Protein AF-A0A1V1ZC52-F1 (afdb_monomer_lite)

pLDDT: mean 88.07, std 11.04, range [37.31, 96.5]

Sequence (95 aa):
MNIPYNLLRSKDLTSTQKLILGLILNEPEVIMTFGGGYLKTCGEIGTEIGLPRVKVRKELDELVDKGYVVTEYGTAWRKTNLTDKIYNLNLGMKE

Structure (mmCIF, N/CA/C/O backbone):
data_AF-A0A1V1ZC52-F1
#
_entry.id   AF-A0A1V1ZC52-F1
#
loop_
_atom_site.group_PDB
_atom_site.id
_atom_site.type_symbol
_atom_site.label_atom_id
_atom_site.label_alt_id
_atom_site.label_comp_id
_atom_site.label_asym_id
_atom_site.label_entity_id
_atom_site.label_seq_id
_atom_site.pdbx_PDB_ins_code
_atom_site.Cartn_x
_atom_site.Cartn_y
_atom_site.Cartn_z
_atom_site.occupancy
_atom_site.B_iso_or_equiv
_atom_site.auth_seq_id
_atom_site.auth_comp_id
_atom_site.auth_asym_id
_atom_site.auth_atom_id
_atom_site.pdbx_PDB_model_num
ATOM 1 N N . MET A 1 1 ? 3.581 12.469 -7.390 1.00 76.88 1 MET A N 1
ATOM 2 C CA . MET A 1 1 ? 2.456 11.576 -7.046 1.00 76.88 1 MET A CA 1
ATOM 3 C C . MET A 1 1 ? 1.159 12.356 -7.164 1.00 76.88 1 MET A C 1
ATOM 5 O O . MET A 1 1 ? 1.071 13.424 -6.570 1.00 76.88 1 MET A O 1
ATOM 9 N N . ASN A 1 2 ? 0.188 11.855 -7.927 1.00 82.38 2 ASN A N 1
ATOM 10 C CA . ASN A 1 2 ? -1.132 12.465 -8.088 1.00 82.38 2 ASN A CA 1
ATOM 11 C C . ASN A 1 2 ? -2.215 11.551 -7.490 1.00 82.38 2 ASN A C 1
ATOM 13 O O . ASN A 1 2 ? -2.380 10.422 -7.936 1.00 82.38 2 ASN A O 1
ATOM 17 N N . ILE A 1 3 ? -2.941 12.008 -6.469 1.00 84.50 3 ILE A N 1
ATOM 18 C CA . ILE A 1 3 ? -3.978 11.199 -5.812 1.00 84.50 3 ILE A CA 1
ATOM 19 C C . ILE A 1 3 ? -5.339 11.577 -6.405 1.00 84.50 3 ILE A C 1
ATOM 21 O O . ILE A 1 3 ? -5.711 12.750 -6.319 1.00 84.50 3 ILE A O 1
ATOM 25 N N . PRO A 1 4 ? -6.119 10.624 -6.947 1.00 86.06 4 PRO A N 1
ATOM 26 C CA . PRO A 1 4 ? -7.435 10.935 -7.485 1.00 86.06 4 PRO A CA 1
ATOM 27 C C . PRO A 1 4 ? -8.357 11.605 -6.464 1.00 86.06 4 PRO A C 1
ATOM 29 O O . PRO A 1 4 ? -8.411 11.227 -5.291 1.00 86.06 4 PRO A O 1
ATOM 32 N N . TYR A 1 5 ? -9.146 12.577 -6.921 1.00 86.44 5 TYR A N 1
ATOM 33 C CA . TYR A 1 5 ? -10.040 13.345 -6.053 1.00 86.44 5 TYR A CA 1
ATOM 34 C C . TYR A 1 5 ? -11.067 12.467 -5.316 1.00 86.44 5 TYR A C 1
ATOM 36 O O . TYR A 1 5 ? -11.333 12.671 -4.130 1.00 86.44 5 TYR A O 1
ATOM 44 N N . ASN A 1 6 ? -11.595 11.437 -5.984 1.00 86.69 6 ASN A N 1
ATOM 45 C CA . ASN A 1 6 ? -12.544 10.496 -5.381 1.00 86.69 6 ASN A CA 1
ATOM 46 C C . ASN A 1 6 ? -11.908 9.693 -4.236 1.00 86.69 6 ASN A C 1
ATOM 48 O O . ASN A 1 6 ? -12.531 9.491 -3.192 1.00 86.69 6 ASN A O 1
ATOM 52 N N . LEU A 1 7 ? -10.629 9.329 -4.379 1.00 88.69 7 LEU A N 1
ATOM 53 C CA . LEU A 1 7 ? -9.859 8.684 -3.319 1.00 88.69 7 LEU A CA 1
ATOM 54 C C . LEU A 1 7 ? -9.655 9.631 -2.125 1.00 88.69 7 LEU A C 1
ATOM 56 O O . LEU A 1 7 ? -9.827 9.220 -0.976 1.00 88.69 7 LEU A O 1
ATOM 60 N N . LEU A 1 8 ? -9.380 10.917 -2.375 1.00 88.31 8 LEU A N 1
ATOM 61 C CA . LEU A 1 8 ? -9.246 11.928 -1.317 1.00 88.31 8 LEU A CA 1
ATOM 62 C C . LEU A 1 8 ? -10.536 12.113 -0.504 1.00 88.31 8 LEU A C 1
ATOM 64 O O . LEU A 1 8 ? -10.467 12.258 0.720 1.00 88.31 8 LEU A O 1
ATOM 68 N N . ARG A 1 9 ? -11.708 12.061 -1.149 1.00 89.50 9 ARG A N 1
ATOM 69 C CA . ARG A 1 9 ? -13.015 12.215 -0.483 1.00 89.50 9 ARG A CA 1
ATOM 70 C C . ARG A 1 9 ? -13.501 10.979 0.264 1.00 89.50 9 ARG A C 1
ATOM 72 O O . ARG A 1 9 ? -14.421 11.113 1.072 1.00 89.50 9 ARG A O 1
ATOM 79 N N . SER A 1 10 ? -12.927 9.804 0.008 1.00 87.50 10 SER A N 1
ATOM 80 C CA . SER A 1 10 ? -13.357 8.573 0.672 1.00 87.50 10 SER A CA 1
ATOM 81 C C . SER A 1 10 ? -13.289 8.726 2.195 1.00 87.50 10 SER A C 1
ATOM 83 O O . SER A 1 10 ? -12.240 9.066 2.744 1.00 87.50 10 SER A O 1
ATOM 85 N N . LYS A 1 11 ? -14.416 8.505 2.879 1.00 87.50 11 LYS A N 1
ATOM 86 C CA . LYS A 1 11 ? -14.497 8.553 4.350 1.00 87.50 11 LYS A CA 1
ATOM 87 C C . LYS A 1 11 ? -14.060 7.242 5.003 1.00 87.50 11 LYS A C 1
ATOM 89 O O . LYS A 1 11 ? -13.701 7.249 6.172 1.00 87.50 11 LYS A O 1
ATOM 94 N N . ASP A 1 12 ? -14.079 6.153 4.241 1.00 88.69 12 ASP A N 1
ATOM 95 C CA . ASP A 1 12 ? -13.717 4.811 4.706 1.00 88.69 12 ASP A CA 1
ATOM 96 C C . ASP A 1 12 ? -12.195 4.624 4.842 1.00 88.69 12 ASP A C 1
ATOM 98 O O . ASP A 1 12 ? -11.718 3.734 5.544 1.00 88.69 12 ASP A O 1
ATOM 102 N N . LEU A 1 13 ? -11.411 5.488 4.190 1.00 93.06 13 LEU A N 1
ATOM 103 C CA . LEU A 1 13 ? -9.958 5.374 4.105 1.00 93.06 13 LEU A CA 1
ATOM 104 C C . LEU A 1 13 ? -9.246 6.423 4.960 1.00 93.06 13 LEU A C 1
ATOM 106 O O . LEU A 1 13 ? -9.572 7.614 4.918 1.00 93.06 13 LEU A O 1
ATOM 110 N N . THR A 1 14 ? -8.208 5.990 5.675 1.00 94.12 14 THR A N 1
ATOM 111 C CA . THR A 1 14 ? -7.304 6.894 6.396 1.00 94.12 14 THR A CA 1
ATOM 112 C C . THR A 1 14 ? -6.474 7.730 5.415 1.00 94.12 14 THR A C 1
ATOM 114 O O . THR A 1 14 ? -6.313 7.385 4.240 1.00 94.12 14 THR A O 1
ATOM 117 N N . SER A 1 15 ? -5.884 8.830 5.890 1.00 92.44 15 SER A N 1
ATOM 118 C CA . SER A 1 15 ? -4.941 9.614 5.079 1.00 92.44 15 SER A CA 1
ATOM 119 C C . SER A 1 15 ? -3.754 8.769 4.603 1.00 92.44 15 SER A C 1
ATOM 121 O O . SER A 1 15 ? -3.327 8.909 3.461 1.00 92.44 15 SER A O 1
ATOM 123 N N . THR A 1 16 ? -3.260 7.849 5.437 1.00 93.81 16 THR A N 1
ATOM 124 C CA . THR A 1 16 ? -2.159 6.946 5.073 1.00 93.81 16 THR A CA 1
ATOM 125 C C . THR A 1 16 ? -2.573 5.970 3.975 1.00 93.81 16 THR A C 1
ATOM 127 O O . THR A 1 16 ? -1.854 5.811 2.994 1.00 93.81 16 THR A O 1
ATOM 130 N N . GLN A 1 17 ? -3.753 5.360 4.099 1.00 94.62 17 GLN A N 1
ATOM 131 C CA . GLN A 1 17 ? -4.303 4.445 3.097 1.00 94.62 17 GLN A CA 1
ATOM 132 C C . GLN A 1 17 ? -4.460 5.126 1.737 1.00 94.62 17 GLN A C 1
ATOM 134 O O . GLN A 1 17 ? -4.106 4.553 0.710 1.00 94.62 17 GLN A O 1
ATOM 139 N N . LYS A 1 18 ? -4.915 6.384 1.727 1.00 93.50 18 LYS A N 1
ATOM 140 C CA . LYS A 1 18 ? -5.019 7.193 0.505 1.00 93.50 18 LYS A CA 1
ATOM 141 C C . LYS A 1 18 ? -3.658 7.465 -0.133 1.00 93.50 18 LYS A C 1
ATOM 143 O O . LYS A 1 18 ? -3.555 7.416 -1.353 1.00 93.50 18 LYS A O 1
ATOM 148 N N . LEU A 1 19 ? -2.623 7.726 0.668 1.00 93.31 19 LEU A N 1
ATOM 149 C CA . LEU A 1 19 ? -1.257 7.911 0.163 1.00 93.31 19 LEU A CA 1
ATOM 150 C C . LEU A 1 19 ? -0.707 6.617 -0.450 1.00 93.31 19 LEU A C 1
ATOM 152 O O . LEU A 1 19 ? -0.169 6.655 -1.551 1.00 93.31 19 LEU A O 1
ATOM 156 N N . ILE A 1 20 ? -0.896 5.478 0.224 1.00 94.00 20 ILE A N 1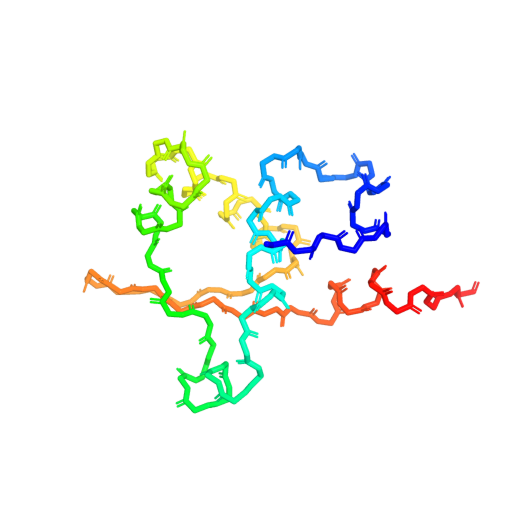
ATOM 157 C CA . ILE A 1 20 ? -0.463 4.159 -0.265 1.00 94.00 20 ILE A CA 1
ATOM 158 C C . ILE A 1 20 ? -1.164 3.812 -1.583 1.00 94.00 20 ILE A C 1
ATOM 160 O O . ILE A 1 20 ? -0.503 3.486 -2.565 1.00 94.00 20 ILE A O 1
ATOM 164 N N . LEU A 1 21 ? -2.494 3.921 -1.633 1.00 93.62 21 LEU A N 1
ATOM 165 C CA . LEU A 1 21 ? -3.261 3.668 -2.856 1.00 93.62 21 LEU A CA 1
ATOM 166 C C . LEU A 1 21 ? -2.884 4.647 -3.968 1.00 93.62 21 LEU A C 1
ATOM 168 O O . LEU A 1 21 ? -2.774 4.246 -5.121 1.00 93.62 21 LEU A O 1
ATOM 172 N N . GLY A 1 22 ? -2.643 5.912 -3.616 1.00 92.12 22 GLY A N 1
ATOM 173 C CA . GLY A 1 22 ? -2.119 6.918 -4.528 1.00 92.12 22 GLY A CA 1
ATOM 174 C C . GLY A 1 22 ? -0.805 6.471 -5.161 1.00 92.12 22 GLY A C 1
ATOM 175 O O . GLY A 1 22 ? -0.705 6.479 -6.380 1.00 92.12 22 GLY A O 1
ATOM 176 N N . LEU A 1 23 ? 0.173 6.020 -4.373 1.00 92.31 23 LEU A N 1
ATOM 177 C CA . LEU A 1 23 ? 1.435 5.507 -4.911 1.00 92.31 23 LEU A CA 1
ATOM 178 C C . LEU A 1 23 ? 1.227 4.356 -5.895 1.00 92.31 23 LEU A C 1
ATOM 180 O O . LEU A 1 23 ? 1.756 4.414 -6.999 1.00 92.31 23 LEU A O 1
ATOM 184 N N . ILE A 1 24 ? 0.425 3.358 -5.519 1.00 91.94 24 ILE A N 1
ATOM 185 C CA . ILE A 1 24 ? 0.171 2.183 -6.363 1.00 91.94 24 ILE A CA 1
ATOM 186 C C . ILE A 1 24 ? -0.509 2.596 -7.678 1.00 91.94 24 ILE A C 1
ATOM 188 O O . ILE A 1 24 ? -0.116 2.142 -8.744 1.00 91.94 24 ILE A O 1
ATOM 192 N N . LEU A 1 25 ? -1.487 3.507 -7.620 1.00 90.62 25 LEU A N 1
ATOM 193 C CA . LEU A 1 25 ? -2.194 4.031 -8.796 1.00 90.62 25 LEU A CA 1
ATOM 194 C C . LEU A 1 25 ? -1.312 4.879 -9.724 1.00 90.62 25 LEU A C 1
ATOM 196 O O . LEU A 1 25 ? -1.663 5.065 -10.884 1.00 90.62 25 LEU A O 1
ATOM 200 N N . ASN A 1 26 ? -0.212 5.441 -9.218 1.00 89.38 26 ASN A N 1
ATOM 201 C CA . ASN A 1 26 ? 0.736 6.208 -10.028 1.00 89.38 26 ASN A CA 1
ATOM 202 C C . ASN A 1 26 ? 1.822 5.326 -10.654 1.00 89.38 26 ASN A C 1
ATOM 204 O O . ASN A 1 26 ? 2.626 5.841 -11.433 1.00 89.38 26 ASN A O 1
ATOM 208 N N . GLU A 1 27 ? 1.876 4.039 -10.310 1.00 90.50 27 GLU A N 1
ATOM 209 C CA . GLU A 1 27 ? 2.823 3.123 -10.927 1.00 90.50 27 GLU A CA 1
ATOM 210 C C . GLU A 1 27 ? 2.457 2.947 -12.412 1.00 90.50 27 GLU A C 1
ATOM 212 O O . GLU A 1 27 ? 1.288 2.705 -12.731 1.00 90.50 27 GLU A O 1
ATOM 217 N N . PRO A 1 28 ? 3.419 3.083 -13.342 1.00 87.38 28 PRO A N 1
ATOM 218 C CA . PRO A 1 28 ? 3.153 2.907 -14.761 1.00 87.38 28 PRO A CA 1
ATOM 219 C C . PRO A 1 28 ? 2.489 1.558 -15.055 1.00 87.38 28 PRO A C 1
ATOM 221 O O . PRO A 1 28 ? 2.973 0.511 -14.626 1.00 87.38 28 PRO A O 1
ATOM 224 N N . GLU A 1 29 ? 1.422 1.571 -15.855 1.00 84.06 29 GLU A N 1
ATOM 225 C CA . GLU A 1 29 ? 0.660 0.364 -16.209 1.00 84.06 29 GLU A CA 1
ATOM 226 C C . GLU A 1 29 ? 1.540 -0.712 -16.859 1.00 84.06 29 GLU A C 1
ATOM 228 O O . GLU A 1 29 ? 1.373 -1.904 -16.606 1.00 84.06 29 GLU A O 1
ATOM 233 N N . VAL A 1 30 ? 2.544 -0.290 -17.633 1.00 84.00 30 VAL A N 1
ATOM 234 C CA . VAL A 1 30 ? 3.569 -1.176 -18.199 1.00 84.00 30 VAL A CA 1
ATOM 235 C C . VAL A 1 30 ? 4.300 -1.927 -17.081 1.00 84.00 30 VAL A C 1
ATOM 237 O O . VAL A 1 30 ? 4.400 -3.149 -17.124 1.00 84.00 30 VAL A O 1
ATOM 240 N N . ILE A 1 31 ? 4.757 -1.230 -16.040 1.00 83.75 31 ILE A N 1
ATOM 241 C CA . ILE A 1 31 ? 5.464 -1.854 -14.913 1.00 83.75 31 ILE A CA 1
ATOM 242 C C . ILE A 1 31 ? 4.528 -2.797 -14.152 1.00 83.75 31 ILE A C 1
ATOM 244 O O . ILE A 1 31 ? 4.913 -3.928 -13.862 1.00 83.75 31 ILE A O 1
ATOM 248 N N . MET A 1 32 ? 3.286 -2.375 -13.904 1.00 86.12 32 MET A N 1
ATOM 249 C CA . MET A 1 32 ? 2.271 -3.210 -13.255 1.00 86.12 32 MET A CA 1
ATOM 250 C C . MET A 1 32 ? 1.990 -4.491 -14.053 1.00 86.12 32 MET A C 1
ATOM 252 O O . MET A 1 32 ? 1.929 -5.575 -13.479 1.00 86.12 32 MET A O 1
ATOM 256 N N . THR A 1 33 ? 1.881 -4.394 -15.378 1.00 83.06 33 THR A N 1
ATOM 257 C CA . THR A 1 33 ? 1.566 -5.531 -16.255 1.00 83.06 33 THR A CA 1
ATOM 258 C C . THR A 1 33 ? 2.736 -6.508 -16.351 1.00 83.06 33 THR A C 1
ATOM 260 O O . THR A 1 33 ? 2.556 -7.705 -16.138 1.00 83.06 33 THR A O 1
ATOM 263 N N . PHE A 1 34 ? 3.953 -6.017 -16.612 1.00 83.94 34 PHE A N 1
ATOM 264 C CA . PHE A 1 34 ? 5.139 -6.873 -16.747 1.00 83.94 34 PHE A CA 1
ATOM 265 C C . PHE A 1 34 ? 5.624 -7.437 -15.403 1.00 83.94 34 PHE A C 1
ATOM 267 O O . PHE A 1 34 ? 6.118 -8.561 -15.351 1.00 83.94 34 PHE A O 1
ATOM 274 N N . GLY A 1 35 ? 5.463 -6.690 -14.309 1.00 79.62 35 GLY A N 1
ATOM 275 C CA . GLY A 1 35 ? 5.780 -7.145 -12.952 1.00 79.62 35 GLY A CA 1
ATOM 276 C C . GLY A 1 35 ? 4.698 -8.031 -12.323 1.00 79.62 35 GLY A C 1
ATOM 277 O O . GLY A 1 35 ? 4.931 -8.659 -11.285 1.00 79.62 35 GLY A O 1
ATOM 278 N N . GLY A 1 36 ? 3.510 -8.095 -12.932 1.00 83.38 36 GLY A N 1
ATOM 279 C CA . GLY A 1 36 ? 2.326 -8.744 -12.367 1.00 83.38 36 GLY A CA 1
ATOM 280 C C . GLY A 1 36 ? 1.779 -8.040 -11.118 1.00 83.38 36 GLY A C 1
ATOM 281 O O . GLY A 1 36 ? 1.132 -8.687 -10.295 1.00 83.38 36 GLY A O 1
ATOM 282 N N . GLY A 1 37 ? 2.098 -6.758 -10.939 1.00 89.19 37 GLY A N 1
ATOM 283 C CA . GLY A 1 37 ? 1.625 -5.895 -9.863 1.00 89.19 37 GLY A CA 1
ATOM 284 C C . GLY A 1 37 ? 2.673 -4.908 -9.366 1.00 89.19 37 GLY A C 1
ATOM 285 O O . GLY A 1 37 ? 3.766 -4.785 -9.914 1.00 89.19 37 GLY A O 1
ATOM 286 N N . TYR A 1 38 ? 2.337 -4.214 -8.284 1.00 92.81 38 TYR A N 1
ATOM 287 C CA . TYR A 1 38 ? 3.206 -3.250 -7.622 1.00 92.81 38 TYR A CA 1
ATOM 288 C C . TYR A 1 38 ? 4.222 -3.979 -6.742 1.00 92.81 38 TYR A C 1
ATOM 290 O O . TYR A 1 38 ? 3.844 -4.621 -5.757 1.00 92.81 38 TYR A O 1
ATOM 298 N N . LEU A 1 39 ? 5.503 -3.897 -7.105 1.00 91.06 39 LEU A N 1
ATOM 299 C CA . LEU A 1 39 ? 6.567 -4.750 -6.554 1.00 91.06 39 LEU A CA 1
ATOM 300 C C . LEU A 1 39 ? 7.344 -4.147 -5.375 1.00 91.06 39 LEU A C 1
ATOM 302 O O . LEU A 1 39 ? 8.320 -4.745 -4.923 1.00 91.06 39 LEU A O 1
ATOM 306 N N . LYS A 1 40 ? 6.938 -2.983 -4.855 1.00 92.56 40 LYS A N 1
ATOM 307 C CA . LYS A 1 40 ? 7.643 -2.368 -3.723 1.00 92.56 40 LYS A CA 1
ATOM 308 C C . LYS A 1 40 ? 7.229 -2.999 -2.397 1.00 92.56 40 LYS A C 1
ATOM 310 O O . LYS A 1 40 ? 6.051 -3.214 -2.100 1.00 92.56 40 LYS A O 1
ATOM 315 N N . THR A 1 41 ? 8.216 -3.247 -1.551 1.00 93.88 41 THR A N 1
ATOM 316 C CA . THR A 1 41 ? 8.037 -3.702 -0.174 1.00 93.88 41 THR A CA 1
ATOM 317 C C . THR A 1 41 ? 7.465 -2.595 0.714 1.00 93.88 41 THR A C 1
ATOM 319 O O . THR A 1 41 ? 7.584 -1.403 0.439 1.00 93.88 41 THR A O 1
ATOM 322 N N . CYS A 1 42 ? 6.914 -2.963 1.876 1.00 93.12 42 CYS A N 1
ATOM 323 C CA . CYS A 1 42 ? 6.457 -1.977 2.866 1.00 93.12 42 CYS A CA 1
ATOM 324 C C . CYS A 1 42 ? 7.578 -1.046 3.369 1.00 93.12 42 CYS A C 1
ATOM 326 O O . CYS A 1 42 ? 7.282 0.025 3.892 1.00 93.12 42 CYS A O 1
ATOM 328 N N . GLY A 1 43 ? 8.846 -1.467 3.266 1.00 93.69 43 GLY A N 1
ATOM 329 C CA . GLY A 1 43 ? 9.992 -0.619 3.592 1.00 93.69 43 GLY A CA 1
ATOM 330 C C . GLY A 1 43 ? 10.194 0.470 2.543 1.00 93.69 43 GLY A C 1
ATOM 331 O O . GLY A 1 43 ? 10.270 1.637 2.901 1.00 93.69 43 GLY A O 1
ATOM 332 N N . GLU A 1 44 ? 10.193 0.096 1.264 1.00 94.56 44 GLU A N 1
ATOM 333 C CA . GLU A 1 44 ? 10.326 1.030 0.137 1.00 94.56 44 GLU A CA 1
ATOM 334 C C . GLU A 1 44 ? 9.155 2.015 0.073 1.00 94.56 44 GLU A C 1
ATOM 336 O O . GLU A 1 44 ? 9.376 3.222 0.014 1.00 94.56 44 GLU A O 1
ATOM 341 N N . ILE A 1 45 ? 7.917 1.524 0.217 1.00 94.25 45 ILE A N 1
ATOM 342 C CA . ILE A 1 45 ? 6.725 2.382 0.322 1.00 94.25 45 ILE A CA 1
ATOM 343 C C . ILE A 1 45 ? 6.882 3.366 1.488 1.00 94.25 45 ILE A C 1
ATOM 345 O O . ILE A 1 45 ? 6.597 4.551 1.345 1.00 94.25 45 ILE A O 1
ATOM 349 N N . GLY A 1 46 ? 7.347 2.881 2.645 1.00 94.75 46 GLY A N 1
ATOM 350 C CA . GLY A 1 46 ? 7.581 3.705 3.829 1.00 94.75 46 GLY A CA 1
ATOM 351 C C . GLY A 1 46 ? 8.608 4.807 3.598 1.00 94.75 46 GLY A C 1
ATOM 352 O O . GLY A 1 46 ? 8.366 5.942 4.000 1.00 94.75 46 GLY A O 1
ATOM 353 N N . THR A 1 47 ? 9.703 4.504 2.902 1.00 95.12 47 THR A N 1
ATOM 354 C CA . THR A 1 47 ? 10.709 5.494 2.494 1.00 95.12 47 THR A CA 1
ATOM 355 C C . THR A 1 47 ? 10.104 6.577 1.599 1.00 95.12 47 THR A C 1
ATOM 357 O O . THR A 1 47 ? 10.390 7.753 1.799 1.00 95.12 47 THR A O 1
ATOM 360 N N . GLU A 1 48 ? 9.223 6.210 0.664 1.00 93.12 48 GLU A N 1
ATOM 361 C CA . GLU A 1 48 ? 8.590 7.163 -0.261 1.00 93.12 48 GLU A CA 1
ATOM 362 C C . GLU A 1 48 ? 7.576 8.096 0.409 1.00 93.12 48 GLU A C 1
ATOM 364 O O . GLU A 1 48 ? 7.486 9.264 0.035 1.00 93.12 48 GLU A O 1
ATOM 369 N N . ILE A 1 49 ? 6.827 7.614 1.407 1.00 91.88 49 ILE A N 1
ATOM 370 C CA . ILE A 1 49 ? 5.809 8.419 2.113 1.00 91.88 49 ILE A CA 1
ATOM 371 C C . ILE A 1 49 ? 6.258 8.923 3.489 1.00 91.88 49 ILE A C 1
ATOM 373 O O . ILE A 1 49 ? 5.460 9.517 4.213 1.00 91.88 49 ILE A O 1
ATOM 377 N N . GLY A 1 50 ? 7.514 8.678 3.869 1.00 93.75 50 GLY A N 1
ATOM 378 C CA . GLY A 1 50 ? 8.082 9.104 5.149 1.00 93.75 50 GLY A CA 1
ATOM 379 C C . GLY A 1 50 ? 7.460 8.417 6.371 1.00 93.75 50 GLY A C 1
ATOM 380 O O . GLY A 1 50 ? 7.313 9.044 7.419 1.00 93.75 50 GLY A O 1
ATOM 381 N N . LEU A 1 51 ? 7.066 7.144 6.255 1.00 94.56 51 LEU A N 1
ATOM 382 C CA . LEU A 1 51 ? 6.439 6.382 7.338 1.00 94.56 51 LEU A CA 1
ATOM 383 C C . LEU A 1 51 ? 7.229 5.122 7.721 1.00 94.56 51 LEU A C 1
ATOM 385 O O . LEU A 1 51 ? 7.816 4.464 6.862 1.00 94.56 51 LEU A O 1
ATOM 389 N N . PRO A 1 52 ? 7.185 4.703 9.002 1.00 95.81 52 PRO A N 1
ATOM 390 C CA . PRO A 1 52 ? 7.796 3.448 9.420 1.00 95.81 52 PRO A CA 1
ATOM 391 C C . PRO A 1 52 ? 7.180 2.245 8.697 1.00 95.81 52 PRO A C 1
ATOM 393 O O . PRO A 1 52 ? 5.954 2.121 8.626 1.00 95.81 52 PRO A O 1
ATOM 396 N N . ARG A 1 53 ? 8.022 1.290 8.276 1.00 94.31 53 ARG A N 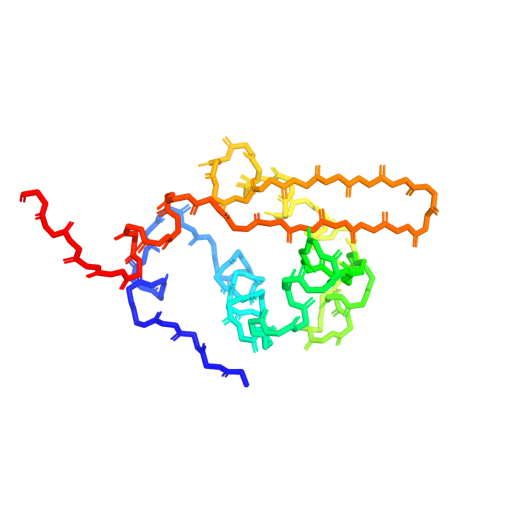1
ATOM 397 C CA . ARG A 1 53 ? 7.610 0.023 7.636 1.00 94.31 53 ARG A CA 1
ATOM 398 C C . ARG A 1 53 ? 6.449 -0.670 8.356 1.00 94.31 53 ARG A C 1
ATOM 400 O O . ARG A 1 53 ? 5.554 -1.199 7.707 1.00 94.31 53 ARG A O 1
ATOM 407 N N . VAL A 1 54 ? 6.471 -0.692 9.692 1.00 95.00 54 VAL A N 1
ATOM 408 C CA . VAL A 1 54 ? 5.438 -1.349 10.517 1.00 95.00 54 VAL A CA 1
ATOM 409 C C . VAL A 1 54 ? 4.076 -0.677 10.342 1.00 95.00 54 VAL A C 1
ATOM 411 O O . VAL A 1 54 ? 3.067 -1.366 10.219 1.00 95.00 54 VAL A O 1
ATOM 414 N N . LYS A 1 55 ? 4.050 0.659 10.271 1.00 95.44 55 LYS A N 1
ATOM 415 C CA . LYS A 1 55 ? 2.820 1.419 10.041 1.00 95.44 55 LYS A CA 1
ATOM 416 C C . LYS A 1 55 ? 2.290 1.180 8.631 1.00 95.44 55 LYS A C 1
ATOM 418 O O . LYS A 1 55 ? 1.108 0.903 8.482 1.00 95.44 55 LYS A O 1
ATOM 423 N N . VAL A 1 56 ? 3.163 1.209 7.622 1.00 95.50 56 VAL A N 1
ATOM 424 C CA . VAL A 1 56 ? 2.778 0.892 6.237 1.00 95.50 56 VAL A CA 1
ATOM 425 C C . VAL A 1 56 ? 2.195 -0.509 6.143 1.00 95.50 56 VAL A C 1
ATOM 427 O O . VAL A 1 56 ? 1.135 -0.677 5.558 1.00 95.50 56 VAL A O 1
ATOM 430 N N . ARG A 1 57 ? 2.850 -1.504 6.754 1.00 95.12 57 ARG A N 1
ATOM 431 C CA . ARG A 1 57 ? 2.352 -2.881 6.778 1.00 95.12 57 ARG A CA 1
ATOM 432 C C . ARG A 1 57 ? 0.938 -2.949 7.349 1.00 95.12 57 ARG A C 1
ATOM 434 O O . ARG A 1 57 ? 0.074 -3.505 6.692 1.00 95.12 57 ARG A O 1
ATOM 441 N N . LYS A 1 58 ? 0.708 -2.345 8.519 1.00 96.38 58 LYS A N 1
ATOM 442 C CA . LYS A 1 58 ? -0.614 -2.328 9.157 1.00 96.38 58 LYS A CA 1
ATOM 443 C C . LYS A 1 58 ? -1.683 -1.737 8.233 1.00 96.38 58 LYS A C 1
ATOM 445 O O . LYS A 1 58 ? -2.707 -2.363 8.006 1.00 96.38 58 LYS A O 1
ATOM 450 N N . GLU A 1 59 ? -1.435 -0.552 7.683 1.00 96.44 59 GLU A N 1
ATOM 451 C CA . GLU A 1 59 ? -2.415 0.142 6.837 1.00 96.44 59 GLU A CA 1
ATOM 452 C C . GLU A 1 59 ? -2.681 -0.612 5.528 1.00 96.44 59 GLU A C 1
ATOM 454 O O . GLU A 1 59 ? -3.788 -0.553 5.001 1.00 96.44 59 GLU A O 1
ATOM 459 N N . LEU A 1 60 ? -1.674 -1.314 5.005 1.00 94.94 60 LEU A N 1
ATOM 460 C CA . LEU A 1 60 ? -1.779 -2.089 3.774 1.00 94.94 60 LEU A CA 1
ATOM 461 C C . LEU A 1 60 ? -2.499 -3.423 4.002 1.00 94.94 60 LEU A C 1
ATOM 463 O O . LEU A 1 60 ? -3.299 -3.818 3.164 1.00 94.94 60 LEU A O 1
ATOM 467 N N . ASP A 1 61 ? -2.289 -4.067 5.150 1.00 95.00 61 ASP A N 1
ATOM 468 C CA . ASP A 1 61 ? -3.050 -5.252 5.552 1.00 95.00 61 ASP A CA 1
ATOM 469 C C . ASP A 1 61 ? -4.534 -4.875 5.795 1.00 95.00 61 ASP A C 1
ATOM 471 O O . ASP A 1 61 ? -5.428 -5.543 5.286 1.00 95.00 61 ASP A O 1
ATOM 475 N N . GLU A 1 62 ? -4.823 -3.714 6.399 1.00 96.50 62 GLU A N 1
ATOM 476 C CA . GLU A 1 62 ? -6.201 -3.190 6.492 1.00 96.50 62 GLU A CA 1
AT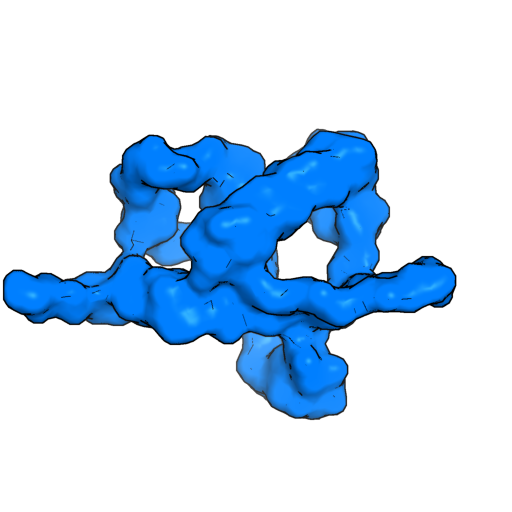OM 477 C C . GLU A 1 62 ? -6.832 -2.890 5.115 1.00 96.50 62 GLU A C 1
ATOM 479 O O . GLU A 1 62 ? -8.043 -3.025 4.939 1.00 96.50 62 GLU A O 1
ATOM 484 N N . LEU A 1 63 ? -6.044 -2.469 4.117 1.00 96.06 63 LEU A N 1
ATOM 485 C CA . LEU A 1 63 ? -6.537 -2.280 2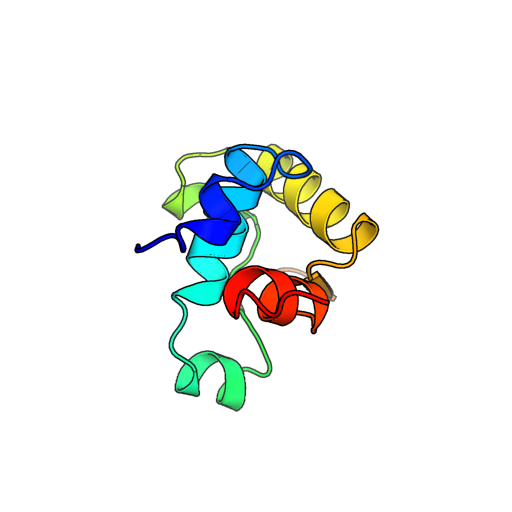.745 1.00 96.06 63 LEU A CA 1
ATOM 486 C C . LEU A 1 63 ? -6.889 -3.605 2.064 1.00 96.06 63 LEU A C 1
ATOM 488 O O . LEU A 1 63 ? -7.812 -3.625 1.244 1.00 96.06 63 LEU A O 1
ATOM 492 N N . VAL A 1 64 ? -6.168 -4.680 2.399 1.00 95.50 64 VAL A N 1
ATOM 493 C CA . VAL A 1 64 ? -6.499 -6.044 1.968 1.00 95.50 64 VAL A CA 1
ATOM 494 C C . VAL A 1 64 ? -7.815 -6.479 2.602 1.00 95.50 64 VAL A C 1
ATOM 496 O O . VAL A 1 64 ? -8.718 -6.892 1.879 1.00 95.50 64 VAL A O 1
ATOM 499 N N . ASP A 1 65 ? -7.976 -6.287 3.913 1.00 95.06 65 ASP A N 1
ATOM 500 C CA . ASP A 1 65 ? -9.209 -6.641 4.631 1.00 95.06 65 ASP A CA 1
ATOM 501 C C . ASP A 1 65 ? -10.426 -5.867 4.104 1.00 95.06 65 ASP A C 1
ATOM 503 O O . ASP A 1 65 ? -11.521 -6.409 3.953 1.00 95.06 65 ASP A O 1
ATOM 507 N N . LYS A 1 66 ? -10.234 -4.592 3.752 1.00 93.00 66 LYS A N 1
ATOM 508 C CA . LYS A 1 66 ? -11.262 -3.761 3.108 1.00 93.00 66 LYS A CA 1
ATOM 509 C C . LYS A 1 66 ? -11.477 -4.098 1.628 1.00 93.00 66 LYS A C 1
ATOM 511 O O . LYS A 1 66 ? -12.362 -3.505 1.006 1.00 93.00 66 LYS A O 1
ATOM 516 N N . GLY A 1 67 ? -10.684 -4.990 1.039 1.00 94.19 67 GLY A N 1
ATOM 517 C CA . GLY A 1 67 ? -10.808 -5.438 -0.348 1.00 94.19 67 GLY A CA 1
ATOM 518 C C . GLY A 1 67 ? -10.437 -4.390 -1.398 1.00 94.19 67 GLY A C 1
ATOM 519 O O . GLY A 1 67 ? -10.926 -4.474 -2.521 1.00 94.19 67 GLY A O 1
ATOM 520 N N . TYR A 1 68 ? -9.626 -3.383 -1.058 1.00 93.75 68 TYR A N 1
ATOM 521 C CA . TYR A 1 68 ? -9.132 -2.385 -2.023 1.00 93.75 68 TYR A CA 1
ATOM 522 C C . TYR A 1 68 ? -7.896 -2.862 -2.790 1.00 93.75 68 TYR A C 1
ATOM 524 O O . TYR A 1 68 ? -7.637 -2.399 -3.902 1.00 93.75 68 TYR A O 1
ATOM 532 N N . VAL A 1 69 ? -7.126 -3.764 -2.183 1.00 94.56 69 VAL A N 1
ATOM 533 C CA . VAL A 1 69 ? -5.931 -4.360 -2.778 1.00 94.56 69 VAL A CA 1
ATOM 534 C C . VAL A 1 69 ? -5.882 -5.847 -2.463 1.00 94.56 69 VAL A C 1
ATOM 536 O O . VAL A 1 69 ? -6.467 -6.306 -1.485 1.00 94.56 69 VAL A O 1
ATOM 539 N N . VAL A 1 70 ? -5.138 -6.592 -3.266 1.00 94.62 70 VAL A N 1
ATOM 540 C CA . VAL A 1 70 ? -4.716 -7.958 -2.951 1.00 94.62 70 VAL A CA 1
ATOM 541 C C . VAL A 1 70 ? -3.202 -8.004 -2.941 1.00 94.62 70 VAL A C 1
ATOM 543 O O . VAL A 1 70 ? -2.547 -7.304 -3.716 1.00 94.62 70 VAL A O 1
ATOM 546 N N . THR A 1 71 ? -2.629 -8.798 -2.042 1.00 93.31 71 THR A N 1
ATOM 547 C CA . THR A 1 71 ? -1.175 -8.861 -1.908 1.00 93.31 71 THR A CA 1
ATOM 548 C C . THR A 1 71 ? -0.676 -10.278 -1.786 1.00 93.31 71 THR A C 1
ATOM 550 O O . THR A 1 71 ? -1.178 -11.035 -0.962 1.00 93.31 71 THR A O 1
ATOM 553 N N . GLU A 1 72 ? 0.390 -10.569 -2.515 1.00 91.94 72 GLU A N 1
ATOM 554 C CA . GLU A 1 72 ? 1.226 -11.747 -2.328 1.00 91.94 72 GLU A CA 1
ATOM 555 C C . GLU A 1 72 ? 2.567 -11.293 -1.757 1.00 91.94 72 GLU A C 1
ATOM 557 O O . GLU A 1 72 ? 3.091 -10.238 -2.123 1.00 91.94 72 GLU A O 1
ATOM 562 N N . TYR A 1 73 ? 3.136 -12.057 -0.837 1.00 88.56 73 TYR A N 1
ATOM 563 C CA . TYR A 1 73 ? 4.436 -11.732 -0.267 1.00 88.56 73 TYR A CA 1
ATOM 564 C C . TYR A 1 73 ? 5.209 -12.993 0.092 1.00 88.56 73 TYR A C 1
ATOM 566 O O . TYR A 1 73 ? 4.636 -14.021 0.447 1.00 88.56 73 TYR A O 1
ATOM 574 N N . GLY A 1 74 ? 6.531 -12.878 0.046 1.00 86.12 74 GLY A N 1
ATOM 575 C CA . GLY A 1 74 ? 7.456 -13.896 0.520 1.00 86.12 74 GLY A CA 1
ATOM 576 C C . GLY A 1 74 ? 8.614 -13.259 1.274 1.00 86.12 74 GLY A C 1
ATOM 577 O O . GLY A 1 74 ? 8.543 -12.110 1.720 1.00 86.12 74 GLY A O 1
ATOM 578 N N . THR A 1 75 ? 9.706 -13.999 1.436 1.00 83.50 75 THR A N 1
ATOM 579 C CA . THR A 1 75 ? 10.899 -13.467 2.096 1.00 83.50 75 THR A CA 1
ATOM 580 C C . THR A 1 75 ? 11.481 -12.328 1.257 1.00 83.50 75 THR A C 1
ATOM 582 O O . THR A 1 75 ? 11.998 -12.559 0.171 1.00 83.50 75 THR A O 1
ATOM 585 N N . ALA A 1 76 ? 11.388 -11.100 1.775 1.00 82.19 76 ALA A N 1
ATOM 586 C CA . ALA A 1 76 ? 11.919 -9.863 1.187 1.00 82.19 76 ALA A CA 1
ATOM 587 C C . ALA A 1 76 ? 11.252 -9.340 -0.103 1.00 82.19 76 ALA A C 1
ATOM 589 O O . ALA A 1 76 ? 11.757 -8.385 -0.684 1.00 82.19 76 ALA A O 1
ATOM 590 N N . TRP A 1 77 ? 10.095 -9.866 -0.513 1.00 87.62 77 TRP A N 1
ATOM 591 C CA . TRP A 1 77 ? 9.332 -9.315 -1.640 1.00 87.62 77 TRP A CA 1
ATOM 592 C C . TRP A 1 77 ? 7.844 -9.200 -1.310 1.00 87.62 77 TRP A C 1
ATOM 594 O O . TRP A 1 77 ? 7.301 -9.976 -0.519 1.00 87.62 77 TRP A O 1
ATOM 604 N N . ARG A 1 78 ? 7.182 -8.214 -1.919 1.00 90.88 78 ARG A N 1
ATOM 605 C CA . ARG A 1 78 ? 5.727 -8.048 -1.888 1.00 90.88 78 ARG A CA 1
ATOM 606 C C . ARG A 1 78 ? 5.260 -7.630 -3.273 1.00 90.88 78 ARG A C 1
ATOM 608 O O . ARG A 1 78 ? 5.880 -6.784 -3.902 1.00 90.88 78 ARG A O 1
ATOM 615 N N . LYS A 1 79 ? 4.159 -8.218 -3.712 1.00 92.25 79 LYS A N 1
ATOM 616 C CA . LYS A 1 79 ? 3.437 -7.882 -4.931 1.00 92.25 79 LYS A CA 1
ATOM 617 C C . LYS A 1 79 ? 2.037 -7.452 -4.529 1.00 92.25 79 LYS A C 1
ATOM 619 O O . LYS A 1 79 ? 1.344 -8.193 -3.838 1.00 92.25 79 LYS A O 1
ATOM 624 N N . THR A 1 80 ? 1.642 -6.248 -4.919 1.00 93.56 80 THR A N 1
ATOM 625 C CA . THR A 1 80 ? 0.344 -5.665 -4.564 1.00 93.56 80 THR A CA 1
ATOM 626 C C . THR A 1 80 ? -0.425 -5.313 -5.827 1.00 93.56 80 THR A C 1
ATOM 628 O O . THR A 1 80 ? 0.081 -4.585 -6.672 1.00 93.56 80 THR A O 1
ATOM 631 N N . ASN A 1 81 ? -1.650 -5.810 -5.951 1.00 92.50 81 ASN A N 1
ATOM 632 C CA . ASN A 1 81 ? -2.544 -5.496 -7.058 1.00 92.50 81 ASN A CA 1
ATOM 633 C C . ASN A 1 81 ? -3.774 -4.743 -6.563 1.00 92.50 81 ASN A C 1
ATOM 635 O O . ASN A 1 81 ? -4.225 -4.916 -5.430 1.00 92.50 81 ASN A O 1
ATOM 639 N N . LEU A 1 82 ? -4.298 -3.892 -7.435 1.00 91.69 82 LEU A N 1
ATOM 640 C CA . LEU A 1 82 ? -5.523 -3.139 -7.222 1.00 91.69 82 LEU A CA 1
ATOM 641 C C . LEU A 1 82 ? -6.734 -4.015 -7.560 1.00 91.69 82 LEU A C 1
ATOM 643 O O . LEU A 1 82 ? -6.690 -4.777 -8.521 1.00 91.69 82 LEU A O 1
ATOM 647 N N . THR A 1 83 ? -7.807 -3.915 -6.777 1.00 92.12 83 THR A N 1
ATOM 648 C CA . THR A 1 83 ? -9.069 -4.624 -7.052 1.00 92.12 83 THR A CA 1
ATOM 649 C C . THR A 1 83 ? -10.057 -3.737 -7.804 1.00 92.12 83 THR A C 1
ATOM 651 O O . THR A 1 83 ? -9.952 -2.509 -7.783 1.00 92.12 83 THR A O 1
ATOM 654 N N . ASP A 1 84 ? -11.108 -4.329 -8.373 1.00 87.94 84 ASP A N 1
ATOM 655 C CA . ASP A 1 84 ? -12.206 -3.581 -9.007 1.00 87.94 84 ASP A CA 1
ATOM 656 C C . ASP A 1 84 ? -12.833 -2.539 -8.072 1.00 87.94 84 ASP A C 1
ATOM 658 O O . ASP A 1 84 ? -13.290 -1.488 -8.516 1.00 87.94 84 ASP A O 1
ATOM 662 N N . LYS A 1 85 ? -12.780 -2.764 -6.751 1.00 89.56 85 LYS A N 1
ATOM 663 C CA . LYS A 1 85 ? -13.275 -1.812 -5.750 1.00 89.56 85 LYS A CA 1
ATOM 664 C C . LYS A 1 85 ? -12.592 -0.447 -5.861 1.00 89.56 85 LYS A C 1
ATOM 666 O O . LYS A 1 85 ? -13.265 0.578 -5.735 1.00 89.56 85 LYS A O 1
ATOM 671 N N . ILE A 1 86 ? -11.275 -0.404 -6.091 1.00 86.44 86 ILE A N 1
ATOM 672 C CA . ILE A 1 86 ? -10.564 0.871 -6.246 1.00 86.44 86 ILE A CA 1
ATOM 673 C C . ILE A 1 86 ? -10.868 1.523 -7.599 1.00 86.44 86 ILE A C 1
ATOM 675 O O . ILE A 1 86 ? -10.992 2.745 -7.665 1.00 86.44 86 ILE A O 1
ATOM 679 N N . TYR A 1 87 ? -11.058 0.727 -8.655 1.00 82.25 87 TYR A N 1
ATOM 680 C CA . TYR A 1 87 ? -11.400 1.230 -9.983 1.00 82.25 87 TYR A CA 1
ATOM 681 C C . TYR A 1 87 ? -12.808 1.820 -9.997 1.00 82.25 87 TYR A C 1
ATOM 683 O O . TYR A 1 87 ? -12.984 2.929 -10.488 1.00 82.25 87 TYR A O 1
ATOM 691 N N . ASN A 1 88 ? -13.773 1.172 -9.344 1.00 83.38 88 ASN A N 1
ATOM 692 C CA . ASN A 1 88 ? -15.130 1.690 -9.167 1.00 83.38 88 ASN A CA 1
ATOM 693 C C . ASN A 1 88 ? -15.136 3.006 -8.377 1.00 83.38 88 ASN A C 1
ATOM 695 O O . ASN A 1 88 ? -15.809 3.964 -8.759 1.00 83.38 88 ASN A O 1
ATOM 699 N N . LEU A 1 89 ? -14.325 3.091 -7.314 1.00 81.69 89 LEU A N 1
ATOM 700 C CA . LEU A 1 89 ? -14.156 4.330 -6.552 1.00 81.69 89 LEU A CA 1
ATOM 701 C C . LEU A 1 89 ? -13.537 5.448 -7.411 1.00 81.69 89 LEU A C 1
ATOM 703 O O . LEU A 1 89 ? -13.906 6.613 -7.273 1.00 81.69 89 LEU A O 1
ATOM 707 N N . ASN A 1 90 ? -12.589 5.110 -8.286 1.00 70.62 90 ASN A N 1
ATOM 708 C CA . ASN A 1 90 ? -11.871 6.083 -9.103 1.00 70.62 90 ASN A CA 1
ATOM 709 C C . ASN A 1 90 ? -12.685 6.556 -10.321 1.00 70.62 90 ASN A C 1
ATOM 711 O O . ASN A 1 90 ? -12.726 7.754 -10.592 1.00 70.62 90 ASN A O 1
ATOM 715 N N . LEU A 1 91 ? -13.386 5.644 -11.001 1.00 59.75 91 LEU A N 1
ATOM 716 C CA . LEU A 1 91 ? -14.175 5.907 -12.210 1.00 59.75 91 LEU A CA 1
ATOM 717 C C . LEU A 1 91 ? -15.486 6.655 -11.937 1.00 59.75 91 LEU A C 1
ATOM 719 O O . LEU A 1 91 ? -16.148 7.078 -12.880 1.00 59.75 91 LEU A O 1
ATOM 723 N N . GLY A 1 92 ? -15.859 6.859 -10.668 1.00 56.06 92 GLY A N 1
ATOM 724 C CA . GLY A 1 92 ? -17.037 7.649 -10.310 1.00 56.06 92 GLY A CA 1
ATOM 725 C C . GLY A 1 92 ? -18.328 7.106 -10.922 1.00 56.06 92 GLY A C 1
ATOM 726 O O . GLY A 1 92 ? -19.238 7.885 -11.210 1.00 56.06 92 GLY A O 1
ATOM 727 N N . MET A 1 93 ? -18.407 5.791 -11.145 1.00 43.34 93 MET A N 1
ATOM 728 C CA . MET A 1 93 ? -19.636 5.158 -11.597 1.00 43.34 93 MET A CA 1
ATOM 729 C C . MET A 1 93 ? -20.640 5.207 -10.448 1.00 43.34 93 MET A C 1
ATOM 731 O O . MET 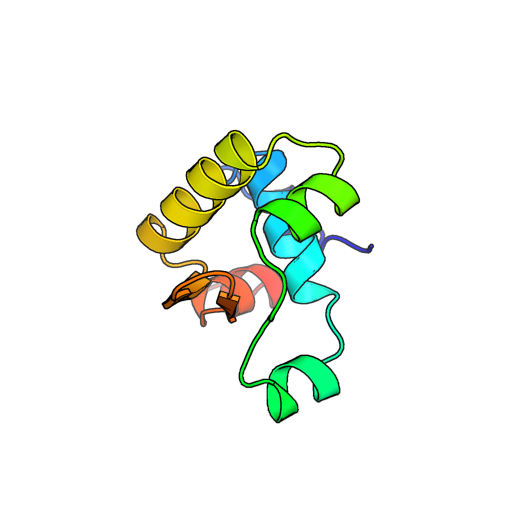A 1 93 ? -20.566 4.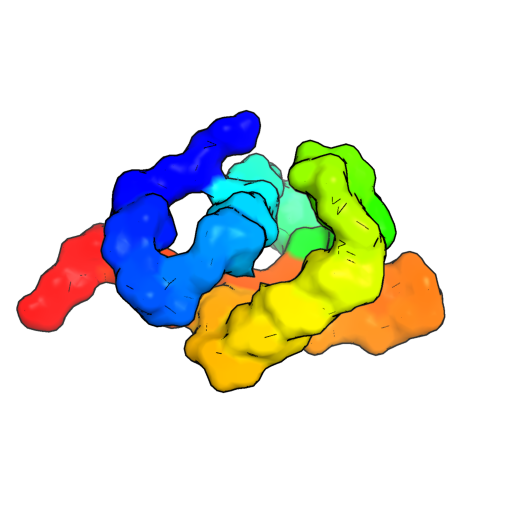436 -9.495 1.00 43.34 93 MET A O 1
ATOM 735 N N . LYS A 1 94 ? -21.531 6.198 -10.526 1.00 38.53 94 LYS A N 1
ATOM 736 C CA . LYS A 1 94 ? -22.796 6.205 -9.801 1.00 38.53 94 LYS A CA 1
ATOM 737 C C . LYS A 1 94 ? -23.572 4.958 -10.225 1.00 38.53 94 LYS A C 1
ATOM 739 O O . LYS A 1 94 ? -23.818 4.791 -11.419 1.00 38.53 94 LYS A O 1
ATOM 744 N N . GLU A 1 95 ? -23.923 4.121 -9.255 1.00 37.31 95 GLU A N 1
ATOM 745 C CA . GLU A 1 95 ? -25.174 3.359 -9.332 1.00 37.31 95 GLU A CA 1
ATOM 746 C C . GLU A 1 95 ? -26.361 4.324 -9.477 1.00 37.31 95 GLU A C 1
ATOM 748 O O . GLU A 1 95 ? -26.302 5.436 -8.887 1.00 37.31 95 GLU A O 1
#

Radius of gyration: 12.68 Å; chains: 1; bounding box: 37×27×29 Å

Foldseek 3Di:
DDQFPLLVPDPVADPLLSLLVRVQVPPDPVCCVVVVADKDQLPRSCVVVVHDSVVSVVRVVVCVVVVQWDWDDDVPIIGIGGDVVVVCSRVVDDD

Secondary structure (DSSP, 8-state):
----HHHHH-SSS-HHHHHHHHHHHTS-HHHHHHHTSB---HHHHHHHHT--HHHHHHHHHHHHHTTSEEEEEETTEEEEEE-HHHHHHHHT---